Protein AF-A0A7J7QS57-F1 (afdb_monomer)

Foldseek 3Di:
DDDDDDDDPDPPDDDDDDDPPDDDDPPVCLLVVLLVVLVVDDPVPDDPVVLVVLCVVVVQDDDPPDDPVNSVVSSSVCNSVDDDDPVVVVVVVVVCCQVVCVVVVVHDDDPPPPPPDDPDDD

Solvent-accessible surface area (backbone atoms only — not comparable to full-atom values): 8255 Å² total; per-residue (Å²): 139,80,89,84,79,83,81,78,79,78,76,90,76,85,78,87,78,96,76,92,82,83,85,89,76,73,82,80,44,58,64,58,55,31,51,55,55,43,71,73,56,73,67,83,82,54,53,70,69,57,54,52,50,52,35,60,76,72,64,54,86,84,56,101,83,61,47,74,65,55,52,49,55,52,48,50,58,46,61,43,65,63,82,76,60,62,70,64,48,51,52,53,48,53,53,48,50,56,58,46,23,52,75,70,69,67,42,83,77,71,79,80,78,73,80,77,72,80,79,86,76,136

Nearest PDB structures (foldseek):
  2ld7-assembly1_A  TM=6.066E-01  e=6.546E-02  Mus musculus

Structure (mmCIF, N/CA/C/O backbone):
data_AF-A0A7J7QS57-F1
#
_entry.id   AF-A0A7J7QS57-F1
#
loop_
_atom_site.group_PDB
_atom_site.id
_atom_site.type_symbol
_atom_site.label_atom_id
_atom_site.label_alt_id
_atom_site.label_comp_id
_atom_site.label_asym_id
_atom_site.label_entity_id
_atom_site.label_seq_id
_atom_site.pdbx_PDB_ins_code
_atom_site.Cartn_x
_atom_site.Cartn_y
_atom_site.Cartn_z
_atom_site.occupancy
_atom_site.B_iso_or_equiv
_atom_site.auth_seq_id
_atom_site.auth_comp_id
_atom_site.auth_asym_id
_atom_site.auth_atom_id
_atom_site.pdbx_PDB_model_num
ATOM 1 N N . MET A 1 1 ? -22.157 -73.959 -19.906 1.00 43.28 1 MET A N 1
ATOM 2 C CA . MET A 1 1 ? -21.373 -73.399 -21.034 1.00 43.28 1 MET A CA 1
ATOM 3 C C . MET A 1 1 ? -21.862 -71.969 -21.241 1.00 43.28 1 MET A C 1
ATOM 5 O O . MET A 1 1 ? -23.062 -71.790 -21.185 1.00 43.28 1 MET A O 1
ATOM 9 N N . ALA A 1 2 ? -21.077 -70.909 -21.387 1.00 40.62 2 ALA A N 1
ATOM 10 C CA . ALA A 1 2 ? -19.673 -70.764 -21.729 1.00 40.62 2 ALA A CA 1
ATOM 11 C C . ALA A 1 2 ? -19.115 -69.478 -21.085 1.00 40.62 2 ALA A C 1
ATOM 13 O O . ALA A 1 2 ? -19.841 -68.509 -20.877 1.00 40.62 2 ALA A O 1
ATOM 14 N N . ALA A 1 3 ? -17.818 -69.490 -20.781 1.00 44.47 3 ALA A N 1
AT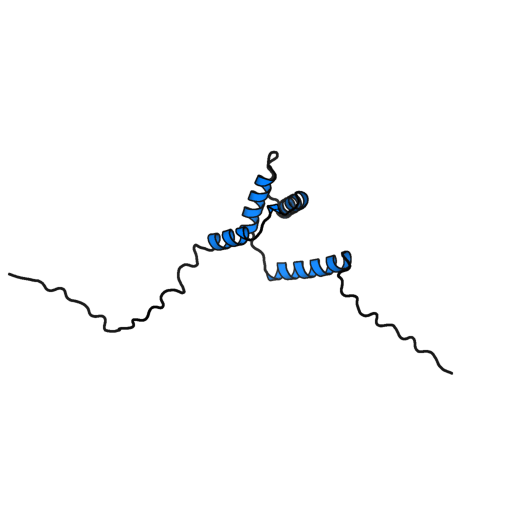OM 15 C CA . ALA A 1 3 ? -17.054 -68.325 -20.360 1.00 44.47 3 ALA A CA 1
ATOM 16 C C . ALA A 1 3 ? -16.706 -67.459 -21.581 1.00 44.47 3 ALA A C 1
ATOM 18 O O . ALA A 1 3 ? -16.214 -67.984 -22.581 1.00 44.47 3 ALA A O 1
ATOM 19 N N . ALA A 1 4 ? -16.896 -66.141 -21.490 1.00 48.62 4 ALA A N 1
ATOM 20 C CA . ALA A 1 4 ? -16.389 -65.194 -22.479 1.00 48.62 4 ALA A CA 1
ATOM 21 C C . ALA A 1 4 ? -15.249 -64.375 -21.861 1.00 48.62 4 ALA A C 1
ATOM 23 O O . ALA A 1 4 ? -15.410 -63.615 -20.911 1.00 48.62 4 ALA A O 1
ATOM 24 N N . LYS A 1 5 ? -14.067 -64.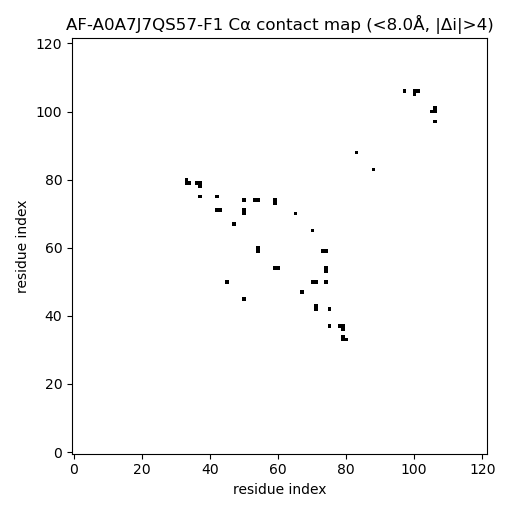642 -22.402 1.00 48.72 5 LYS A N 1
ATOM 25 C CA . LYS A 1 5 ? -12.729 -64.271 -21.958 1.00 48.72 5 LYS A CA 1
ATOM 26 C C . LYS A 1 5 ? -12.477 -62.774 -22.163 1.00 48.72 5 LYS A C 1
ATOM 28 O O . LYS A 1 5 ? -12.600 -62.270 -23.277 1.00 48.72 5 LYS A O 1
ATOM 33 N N . ALA A 1 6 ? -12.070 -62.091 -21.094 1.00 48.72 6 ALA A N 1
ATOM 34 C CA . ALA A 1 6 ? -11.592 -60.714 -21.133 1.00 48.72 6 ALA A CA 1
ATOM 35 C C . ALA A 1 6 ? -10.401 -60.593 -22.100 1.00 48.72 6 ALA A C 1
ATOM 37 O O . ALA A 1 6 ? -9.366 -61.240 -21.921 1.00 48.72 6 ALA A O 1
ATOM 38 N N . ARG A 1 7 ? -10.542 -59.770 -23.144 1.00 50.66 7 ARG A N 1
ATOM 39 C CA . ARG A 1 7 ? -9.434 -59.434 -24.045 1.00 50.66 7 ARG A CA 1
ATOM 40 C C . ARG A 1 7 ? -8.665 -58.266 -23.438 1.00 50.66 7 ARG A C 1
ATOM 42 O O . ARG A 1 7 ? -9.050 -57.111 -23.560 1.00 50.66 7 ARG A O 1
ATOM 49 N N . ARG A 1 8 ? -7.575 -58.621 -22.762 1.00 50.50 8 ARG A N 1
ATOM 50 C CA . ARG A 1 8 ? -6.488 -57.743 -22.327 1.00 50.50 8 ARG A CA 1
ATOM 51 C C . ARG A 1 8 ? -5.825 -57.146 -23.571 1.00 50.50 8 ARG A C 1
ATOM 53 O O . ARG A 1 8 ? -5.085 -57.841 -24.261 1.00 50.50 8 ARG A O 1
ATOM 60 N N . THR A 1 9 ? -6.096 -55.881 -23.872 1.00 52.41 9 THR A N 1
ATOM 61 C CA . THR A 1 9 ? -5.277 -55.110 -24.812 1.00 52.41 9 THR A CA 1
ATOM 62 C C . THR A 1 9 ? -3.978 -54.759 -24.093 1.00 52.41 9 THR A C 1
ATOM 64 O O . THR A 1 9 ? -3.941 -53.873 -23.242 1.00 52.41 9 THR A O 1
ATOM 67 N N . MET A 1 10 ? -2.925 -55.525 -24.371 1.00 43.25 10 MET A N 1
ATOM 68 C CA . MET A 1 10 ? -1.558 -55.143 -24.036 1.00 43.25 10 MET A CA 1
ATOM 69 C C . MET A 1 10 ? -1.186 -53.930 -24.887 1.00 43.25 10 MET A C 1
ATOM 71 O O . MET A 1 10 ? -1.150 -54.031 -26.110 1.00 43.25 10 MET A O 1
ATOM 75 N N . ASN A 1 11 ? -0.928 -52.799 -24.235 1.00 45.84 11 ASN A N 1
ATOM 76 C CA . ASN A 1 11 ? -0.236 -51.673 -24.846 1.00 45.84 11 ASN A CA 1
ATOM 77 C C . ASN A 1 11 ? 1.269 -52.018 -24.837 1.00 45.84 11 ASN A C 1
ATOM 79 O O . ASN A 1 11 ? 1.812 -52.222 -23.750 1.00 45.84 11 ASN A O 1
ATOM 83 N N . PRO A 1 12 ? 1.944 -52.150 -25.994 1.00 47.72 12 PRO A N 1
ATOM 84 C CA . PRO A 1 12 ? 3.304 -52.690 -26.076 1.00 47.72 12 PRO A CA 1
ATOM 85 C C . PRO A 1 12 ? 4.417 -51.641 -25.912 1.00 47.72 12 PRO A C 1
ATOM 87 O O . PRO A 1 12 ? 5.573 -51.939 -26.191 1.00 47.72 12 PRO A O 1
ATOM 90 N N . TYR A 1 13 ? 4.107 -50.436 -25.434 1.00 45.50 13 TYR A N 1
ATOM 91 C CA . TYR A 1 13 ? 5.119 -49.443 -25.073 1.00 45.50 13 TYR A CA 1
ATOM 92 C C . TYR A 1 13 ? 5.168 -49.293 -23.558 1.00 45.50 13 TYR A C 1
ATOM 94 O O . TYR A 1 13 ? 4.444 -48.500 -22.961 1.00 45.50 13 TYR A O 1
ATOM 102 N N . GLY A 1 14 ? 6.014 -50.121 -22.947 1.00 45.22 14 GLY A N 1
ATOM 103 C CA . GLY A 1 14 ? 6.489 -49.912 -21.592 1.00 45.22 14 GLY A CA 1
ATOM 104 C C . GLY A 1 14 ? 7.424 -48.708 -21.559 1.00 45.22 14 GLY A C 1
ATOM 105 O O . GLY A 1 14 ? 8.498 -48.736 -22.152 1.00 45.22 14 GLY A O 1
ATOM 106 N N . HIS A 1 15 ? 7.004 -47.673 -20.845 1.00 41.16 15 HIS A N 1
ATOM 107 C CA . HIS A 1 15 ? 7.902 -46.721 -20.212 1.00 41.16 15 HIS A CA 1
ATOM 108 C C . HIS A 1 15 ? 7.311 -46.428 -18.833 1.00 41.16 15 HIS A C 1
ATOM 110 O O . HIS A 1 15 ? 6.429 -45.588 -18.675 1.00 41.16 15 HIS A O 1
ATOM 116 N N . SER A 1 16 ? 7.705 -47.255 -17.869 1.00 48.47 16 SER A N 1
ATOM 117 C CA . SER A 1 16 ? 7.676 -46.893 -16.459 1.00 48.47 16 SER A CA 1
ATOM 118 C C . SER A 1 16 ? 8.961 -46.124 -16.207 1.00 48.47 16 SER A C 1
ATOM 120 O O . SER A 1 16 ? 10.010 -46.653 -16.552 1.00 48.47 16 SER A O 1
ATOM 122 N N . ASP A 1 17 ? 8.842 -44.889 -15.730 1.00 42.44 17 ASP A N 1
ATOM 123 C CA . ASP A 1 17 ? 9.654 -44.297 -14.661 1.00 42.44 17 ASP A CA 1
ATOM 124 C C . ASP A 1 17 ? 9.053 -42.906 -14.350 1.00 42.44 17 ASP A C 1
ATOM 126 O O . ASP A 1 17 ? 9.070 -41.977 -15.152 1.00 42.44 17 ASP A O 1
ATOM 130 N N . ASP A 1 18 ? 8.395 -42.865 -13.198 1.00 48.06 18 ASP A N 1
ATOM 131 C CA . ASP A 1 18 ? 7.893 -41.769 -12.360 1.00 48.06 18 ASP A CA 1
ATOM 132 C C . ASP A 1 18 ? 8.356 -40.309 -12.632 1.00 48.06 18 ASP A C 1
ATOM 134 O O . ASP A 1 18 ? 9.192 -39.786 -11.901 1.00 48.06 18 ASP A O 1
ATOM 138 N N . GLU A 1 19 ? 7.740 -39.569 -13.568 1.00 47.66 19 GLU A N 1
ATOM 139 C CA . GLU A 1 19 ? 7.990 -38.114 -13.745 1.00 47.66 19 GLU A CA 1
ATOM 140 C C . GLU A 1 19 ? 6.731 -37.306 -14.155 1.00 47.66 19 GLU A C 1
ATOM 142 O O . GLU A 1 19 ? 6.758 -36.396 -14.984 1.00 47.66 19 GLU A O 1
ATOM 147 N N . ASP A 1 20 ? 5.575 -37.590 -13.557 1.00 40.69 20 ASP A N 1
ATOM 148 C CA . ASP A 1 20 ? 4.341 -36.802 -13.697 1.00 40.69 20 ASP A CA 1
ATOM 149 C C . ASP A 1 20 ? 4.097 -35.891 -12.477 1.00 40.69 20 ASP A C 1
ATOM 151 O O . ASP A 1 20 ? 3.033 -35.859 -11.858 1.00 40.69 20 ASP A O 1
ATOM 155 N N . GLY A 1 21 ? 5.113 -35.086 -12.140 1.00 45.19 21 GLY A N 1
ATOM 156 C CA . GLY A 1 21 ? 5.069 -34.109 -11.045 1.00 45.19 21 GLY A CA 1
ATOM 157 C C . GLY A 1 21 ? 5.147 -32.629 -11.441 1.00 45.19 21 GLY A C 1
ATOM 158 O O . GLY A 1 21 ? 4.946 -31.774 -10.576 1.00 45.19 21 GLY A O 1
ATOM 159 N N . TYR A 1 22 ? 5.433 -32.281 -12.702 1.00 44.81 22 TYR A N 1
ATOM 160 C CA . TYR A 1 22 ? 5.954 -30.938 -13.000 1.00 44.81 22 TYR A CA 1
ATOM 161 C C . TYR A 1 22 ? 5.428 -30.276 -14.279 1.00 44.81 22 TYR A C 1
ATOM 163 O O . TYR A 1 22 ? 6.216 -29.765 -15.050 1.00 44.81 22 TYR A O 1
ATOM 171 N N . LEU A 1 23 ? 4.111 -30.230 -14.513 1.00 46.78 23 LEU A N 1
ATOM 172 C CA . LEU A 1 23 ? 3.436 -29.129 -15.240 1.00 46.78 23 LEU A CA 1
ATOM 173 C C . LEU A 1 23 ? 1.939 -29.457 -15.373 1.00 46.78 23 LEU A C 1
ATOM 175 O O . LEU A 1 23 ? 1.550 -30.284 -16.187 1.00 46.78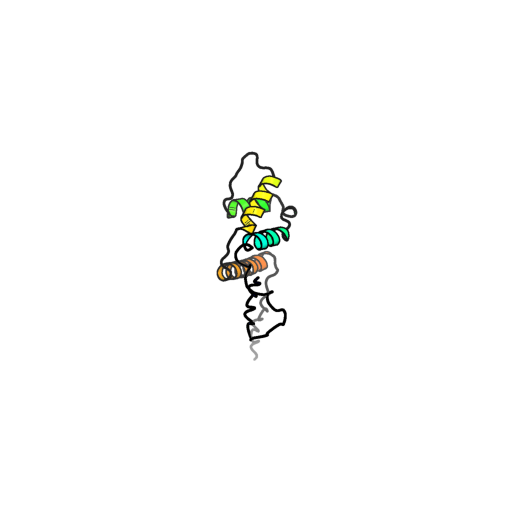 23 LEU A O 1
ATOM 179 N N . GLY A 1 24 ? 1.060 -28.813 -14.598 1.00 40.69 24 GLY A N 1
ATOM 180 C CA . GLY A 1 24 ? -0.382 -29.002 -14.846 1.00 40.69 24 GLY A CA 1
ATOM 181 C C . GLY A 1 24 ? -1.390 -28.466 -13.832 1.00 40.69 24 GLY A C 1
ATOM 182 O O . GLY 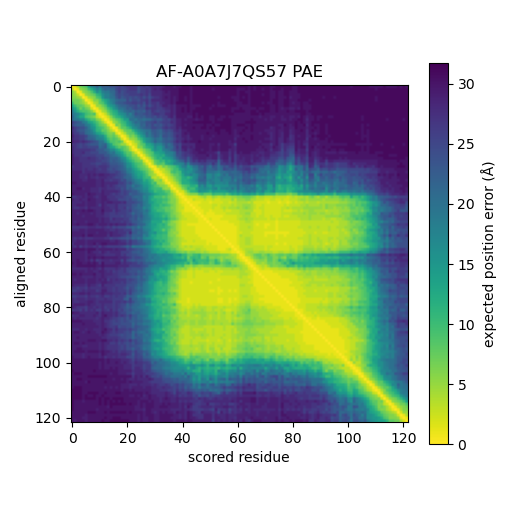A 1 24 ? -2.589 -28.616 -14.042 1.00 40.69 24 GLY A O 1
ATOM 183 N N . LYS A 1 25 ? -0.966 -27.832 -12.729 1.00 43.66 25 LYS A N 1
ATOM 184 C CA . LYS A 1 25 ? -1.891 -27.335 -11.681 1.00 43.66 25 LYS A CA 1
ATOM 185 C C . LYS A 1 25 ? -1.640 -25.876 -11.273 1.00 43.66 25 LYS A C 1
ATOM 187 O O . LYS A 1 25 ? -1.931 -25.480 -10.148 1.00 43.66 25 LYS A O 1
ATOM 192 N N . THR A 1 26 ? -1.090 -25.044 -12.158 1.00 46.25 26 THR A N 1
ATOM 193 C CA . THR A 1 26 ? -0.615 -23.691 -11.797 1.00 46.25 26 THR A CA 1
ATOM 194 C C . THR A 1 26 ? -1.603 -22.546 -12.041 1.00 46.25 26 THR A C 1
ATOM 196 O O . THR A 1 26 ? -1.306 -21.423 -11.640 1.00 46.25 26 THR A O 1
ATOM 199 N N . ALA A 1 27 ? -2.800 -22.784 -12.589 1.00 50.44 27 ALA A N 1
ATOM 200 C CA . ALA A 1 27 ? -3.741 -21.691 -12.879 1.00 50.44 27 ALA A CA 1
ATOM 201 C C . ALA A 1 27 ? -4.715 -21.340 -11.732 1.00 50.44 27 ALA A C 1
ATOM 203 O O . ALA A 1 27 ? -5.198 -20.214 -11.673 1.00 50.44 27 ALA A O 1
ATOM 204 N N . ARG A 1 28 ? -4.982 -22.246 -10.776 1.00 49.41 28 ARG A N 1
ATOM 205 C CA . ARG A 1 28 ? -5.911 -21.964 -9.650 1.00 49.41 28 ARG A CA 1
ATOM 206 C C . ARG A 1 28 ? -5.231 -21.351 -8.420 1.00 49.41 28 ARG A C 1
ATOM 208 O O . ARG A 1 28 ? -5.895 -20.799 -7.551 1.00 49.41 28 ARG A O 1
ATOM 215 N N . ASN A 1 29 ? -3.899 -21.393 -8.372 1.00 48.88 29 ASN A N 1
ATOM 216 C CA . ASN A 1 29 ? -3.105 -21.035 -7.191 1.00 48.88 29 ASN A CA 1
ATOM 217 C C . ASN A 1 29 ? -2.442 -19.652 -7.285 1.00 48.88 29 ASN A C 1
ATOM 219 O O . ASN A 1 29 ? -1.591 -19.325 -6.459 1.00 48.88 29 ASN A O 1
ATOM 223 N N . GLY A 1 30 ? -2.812 -18.826 -8.271 1.00 53.47 30 GLY A N 1
ATOM 224 C CA . GLY A 1 30 ? -2.378 -17.426 -8.321 1.00 53.47 30 GLY A CA 1
ATOM 225 C C . GLY A 1 30 ? -2.815 -16.670 -7.065 1.00 53.47 30 GLY A C 1
ATOM 226 O O . GLY A 1 30 ? -1.991 -16.054 -6.399 1.00 53.47 30 GLY A O 1
ATOM 227 N N . ALA A 1 31 ? -4.080 -16.825 -6.667 1.00 56.34 31 ALA A N 1
ATOM 228 C CA . ALA A 1 31 ? -4.599 -16.257 -5.425 1.00 56.34 31 ALA A CA 1
ATOM 229 C C . ALA A 1 31 ? -3.897 -16.839 -4.185 1.00 56.34 31 ALA A C 1
ATOM 231 O O . ALA A 1 31 ? -3.430 -16.083 -3.342 1.00 56.34 31 ALA A O 1
ATOM 232 N N . ALA A 1 32 ? -3.736 -18.165 -4.100 1.00 54.41 32 ALA A N 1
ATOM 233 C CA . ALA A 1 32 ? -3.117 -18.820 -2.943 1.00 54.41 32 ALA A CA 1
ATOM 234 C C . ALA A 1 32 ? -1.642 -18.422 -2.738 1.00 54.41 32 ALA A C 1
ATOM 236 O O . ALA A 1 32 ? -1.222 -18.171 -1.608 1.00 54.41 32 ALA A O 1
ATOM 237 N N . ARG A 1 33 ? -0.852 -18.301 -3.817 1.00 54.56 33 ARG A N 1
ATOM 238 C CA . ARG A 1 33 ? 0.539 -17.813 -3.736 1.00 54.56 33 ARG A CA 1
ATOM 239 C C . ARG A 1 33 ? 0.617 -16.332 -3.358 1.00 54.56 33 ARG A C 1
ATOM 241 O O . ARG A 1 33 ? 1.500 -15.956 -2.593 1.00 54.56 33 ARG A O 1
ATOM 248 N N . ARG A 1 34 ? -0.308 -15.497 -3.846 1.00 54.16 34 ARG A N 1
ATOM 249 C CA . ARG A 1 34 ? -0.364 -14.062 -3.509 1.00 54.16 34 ARG A CA 1
ATOM 250 C C . ARG A 1 34 ? -0.812 -13.811 -2.069 1.00 54.16 34 ARG A C 1
ATOM 252 O O . ARG A 1 34 ? -0.206 -12.984 -1.393 1.00 54.16 34 ARG A O 1
ATOM 259 N N . PHE A 1 35 ? -1.785 -14.577 -1.574 1.00 52.75 35 PHE A N 1
ATOM 260 C CA . PHE A 1 35 ? -2.166 -14.567 -0.159 1.00 52.75 35 PHE A CA 1
ATOM 261 C C . PHE A 1 35 ? -0.982 -14.947 0.738 1.00 52.75 35 PHE A C 1
ATOM 263 O O . PHE A 1 35 ? -0.718 -14.234 1.698 1.00 52.75 35 PHE A O 1
ATOM 270 N N . ASN A 1 36 ? -0.211 -15.981 0.378 1.00 51.41 36 ASN A N 1
ATOM 271 C CA . ASN A 1 36 ? 0.981 -16.389 1.134 1.00 51.41 36 ASN A CA 1
ATOM 272 C C . ASN A 1 36 ? 2.101 -15.333 1.144 1.00 51.41 36 ASN A C 1
ATOM 274 O O . ASN A 1 36 ? 2.832 -15.232 2.125 1.00 51.41 36 ASN A O 1
ATOM 278 N N . LEU A 1 37 ? 2.258 -14.528 0.086 1.00 54.03 37 LEU A N 1
ATOM 279 C CA . LEU A 1 37 ? 3.250 -13.446 0.072 1.00 54.03 37 LEU A CA 1
ATOM 280 C C . LEU A 1 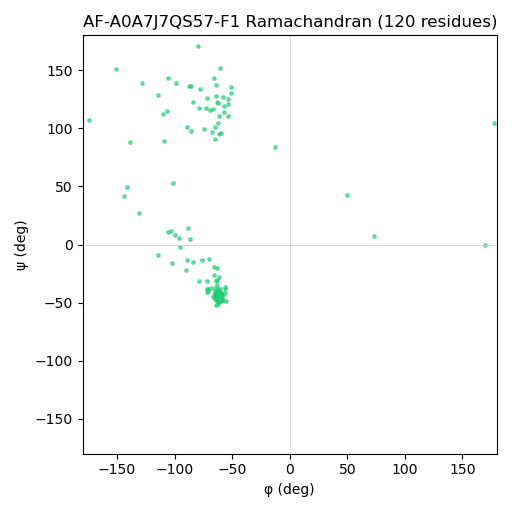37 ? 2.836 -12.283 0.986 1.00 54.03 37 LEU A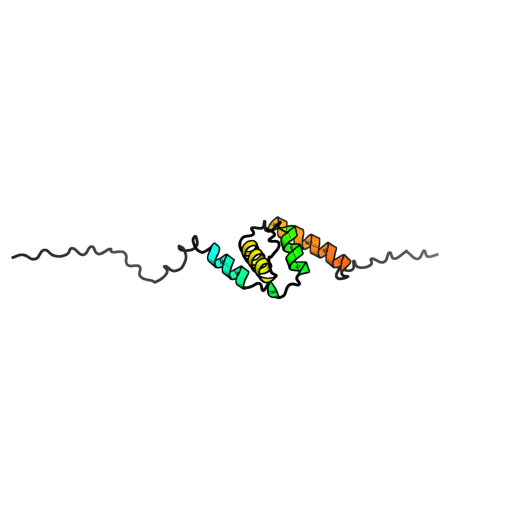 C 1
ATOM 282 O O . LEU A 1 37 ? 3.675 -11.743 1.705 1.00 54.03 37 LEU A O 1
ATOM 286 N N . ALA A 1 38 ? 1.540 -11.954 1.019 1.00 57.50 38 ALA A N 1
ATOM 287 C CA . ALA A 1 38 ? 0.986 -10.998 1.976 1.00 57.50 38 ALA A CA 1
ATOM 288 C C . ALA A 1 38 ? 1.129 -11.489 3.429 1.00 57.50 38 ALA A C 1
ATOM 290 O O . ALA A 1 38 ? 1.349 -10.675 4.319 1.00 57.50 38 ALA A O 1
ATOM 291 N N . SER A 1 39 ? 1.115 -12.807 3.664 1.00 59.16 39 SER A N 1
ATOM 292 C CA . SER A 1 39 ? 1.397 -13.406 4.978 1.00 59.16 39 SER A CA 1
ATOM 293 C C . SER A 1 39 ? 2.840 -13.206 5.458 1.00 59.16 39 SER A C 1
ATOM 295 O O . SER A 1 39 ? 3.098 -13.331 6.652 1.00 59.16 39 SER A O 1
ATOM 297 N N . ARG A 1 40 ? 3.796 -12.901 4.565 1.00 72.94 40 ARG A N 1
ATOM 298 C CA . ARG A 1 40 ? 5.204 -12.661 4.946 1.00 72.94 40 ARG A CA 1
ATOM 299 C C . ARG A 1 40 ? 5.465 -11.228 5.408 1.00 72.94 40 ARG A C 1
ATOM 301 O O . ARG A 1 40 ? 6.524 -10.969 5.975 1.00 72.94 40 ARG A O 1
ATOM 308 N N . ILE A 1 41 ? 4.543 -10.301 5.148 1.00 86.50 41 ILE A N 1
ATOM 309 C CA . ILE A 1 41 ? 4.707 -8.882 5.468 1.00 86.50 41 ILE A CA 1
ATOM 310 C C . ILE A 1 41 ? 3.816 -8.541 6.654 1.00 86.50 41 ILE A C 1
ATOM 312 O O . ILE A 1 41 ? 2.591 -8.561 6.569 1.00 86.50 41 ILE A O 1
ATOM 316 N N . ASP A 1 42 ? 4.453 -8.190 7.763 1.00 89.94 42 ASP A N 1
ATOM 317 C CA . ASP A 1 42 ? 3.756 -7.803 8.980 1.00 89.94 42 ASP A CA 1
ATOM 318 C C . ASP A 1 42 ? 3.467 -6.293 8.996 1.00 89.94 42 ASP A C 1
ATOM 320 O O . ASP A 1 42 ? 4.336 -5.470 9.296 1.00 89.94 42 ASP A O 1
ATOM 324 N N . PHE A 1 43 ? 2.224 -5.929 8.674 1.00 89.62 43 PHE A N 1
ATOM 325 C CA . PHE A 1 43 ? 1.760 -4.540 8.671 1.00 89.62 43 PHE A CA 1
ATOM 326 C C . PHE A 1 43 ? 1.494 -3.983 10.077 1.00 89.62 43 PHE A C 1
ATOM 328 O O . PHE A 1 43 ? 1.382 -2.764 10.229 1.00 89.62 43 PHE A O 1
ATOM 335 N N . THR A 1 44 ? 1.429 -4.827 11.115 1.00 91.12 44 THR A N 1
ATOM 336 C CA . THR A 1 44 ? 1.178 -4.372 12.496 1.00 91.12 44 THR A CA 1
ATOM 337 C C . THR A 1 44 ? 2.325 -3.513 13.032 1.00 91.12 44 THR A C 1
ATOM 339 O O . THR A 1 44 ? 2.096 -2.610 13.839 1.00 91.12 44 THR A O 1
ATOM 342 N N . LYS A 1 45 ? 3.535 -3.722 12.495 1.00 91.88 45 LYS A N 1
ATOM 343 C CA . LYS A 1 45 ? 4.764 -2.969 12.790 1.00 91.88 45 LYS A CA 1
ATOM 344 C C . LYS A 1 45 ? 4.766 -1.540 12.248 1.00 91.88 45 LYS A C 1
ATOM 346 O O . LYS A 1 45 ? 5.646 -0.759 12.597 1.00 91.88 45 LYS A O 1
ATOM 351 N N . LEU A 1 46 ? 3.822 -1.183 11.378 1.00 92.19 46 LEU A N 1
ATOM 352 C CA . LEU A 1 46 ? 3.747 0.160 10.813 1.00 92.19 46 LEU A CA 1
ATOM 353 C C . LEU A 1 46 ? 2.967 1.104 11.731 1.00 92.19 46 LEU A C 1
ATOM 355 O O . LEU A 1 46 ? 1.876 0.795 12.215 1.00 92.19 46 LEU A O 1
ATOM 359 N N . GLU A 1 47 ? 3.488 2.313 11.916 1.00 93.19 47 GLU A N 1
ATOM 360 C CA . GLU A 1 47 ? 2.779 3.379 12.623 1.00 93.19 47 GLU A CA 1
ATOM 361 C C . GLU A 1 47 ? 1.462 3.749 11.927 1.00 93.19 47 GLU A C 1
ATOM 363 O O . GLU A 1 47 ? 1.332 3.665 10.701 1.00 93.19 47 GLU A O 1
ATOM 368 N N . LEU A 1 48 ? 0.486 4.234 12.704 1.00 91.19 48 LEU A N 1
ATOM 369 C CA . LEU A 1 48 ? -0.832 4.617 12.186 1.00 91.19 48 LEU A CA 1
ATOM 370 C C . LEU A 1 48 ? -0.739 5.656 11.053 1.00 91.19 48 LEU A C 1
ATOM 372 O O . LEU A 1 48 ? -1.470 5.563 10.068 1.00 91.19 48 LEU A O 1
ATOM 376 N N . GLY A 1 49 ? 0.207 6.596 11.141 1.00 93.69 49 GLY A N 1
ATOM 377 C CA . GLY A 1 49 ? 0.446 7.587 10.089 1.00 93.69 49 GLY A CA 1
ATOM 378 C C . GLY A 1 49 ? 0.894 6.968 8.759 1.00 93.69 49 GLY A C 1
ATOM 379 O O . GLY A 1 49 ? 0.516 7.442 7.689 1.00 93.69 49 GLY A O 1
ATOM 380 N N . SER A 1 50 ? 1.662 5.880 8.792 1.00 94.69 50 SER A N 1
ATOM 381 C CA . SER A 1 50 ? 2.081 5.154 7.585 1.00 94.69 50 SER A CA 1
ATOM 382 C C . SER A 1 50 ? 0.922 4.381 6.956 1.00 94.69 50 SER A C 1
ATOM 384 O O . SER A 1 50 ? 0.746 4.445 5.739 1.00 94.69 50 SER A O 1
ATOM 386 N N . LEU A 1 51 ? 0.076 3.750 7.776 1.00 93.44 51 LEU A N 1
ATOM 387 C CA . LEU A 1 51 ? -1.141 3.077 7.309 1.00 93.44 51 LEU A CA 1
ATOM 388 C C . LEU A 1 51 ? -2.110 4.069 6.642 1.00 93.44 51 LEU A C 1
ATOM 390 O O . LEU A 1 51 ? -2.603 3.819 5.544 1.00 93.44 51 LEU A O 1
ATOM 394 N N . GLN A 1 52 ? -2.313 5.244 7.246 1.00 93.25 52 GLN A N 1
ATOM 395 C CA . GLN A 1 52 ? -3.155 6.303 6.676 1.00 93.25 52 GLN A CA 1
ATOM 396 C C . GLN A 1 52 ? -2.588 6.873 5.370 1.00 93.25 52 GLN A C 1
ATOM 398 O O . GLN A 1 52 ? -3.339 7.164 4.438 1.00 93.25 52 GLN A O 1
ATOM 403 N N . ARG A 1 53 ? -1.259 7.009 5.257 1.00 95.06 53 ARG A N 1
ATOM 404 C CA . ARG A 1 53 ? -0.614 7.421 3.999 1.00 95.06 53 ARG A CA 1
ATOM 405 C C . ARG A 1 53 ? -0.847 6.404 2.886 1.00 95.06 53 ARG A C 1
ATOM 407 O O . ARG A 1 53 ? -1.215 6.812 1.787 1.00 95.06 53 ARG A O 1
ATOM 414 N N . TYR A 1 54 ? -0.689 5.111 3.172 1.00 95.19 54 TYR A N 1
ATOM 415 C CA . TYR A 1 54 ? -0.982 4.049 2.206 1.00 95.19 54 TYR A CA 1
ATOM 416 C C . TYR A 1 54 ? -2.443 4.115 1.749 1.00 95.19 54 TYR A C 1
ATOM 418 O O . TYR A 1 54 ? -2.731 4.141 0.553 1.00 95.19 54 TYR A O 1
ATOM 426 N N . ARG A 1 55 ? -3.363 4.237 2.708 1.00 93.88 55 ARG A N 1
ATOM 427 C CA . ARG A 1 55 ? -4.796 4.358 2.446 1.00 93.88 55 ARG A CA 1
ATOM 428 C C . ARG A 1 55 ? -5.127 5.513 1.502 1.00 93.88 55 ARG A C 1
ATOM 430 O O . ARG A 1 55 ? -5.849 5.312 0.531 1.00 93.88 55 ARG A O 1
ATOM 437 N N . LYS A 1 56 ? -4.579 6.705 1.764 1.00 94.75 56 LYS A N 1
ATOM 438 C CA . LYS A 1 56 ? -4.779 7.897 0.925 1.00 94.75 56 LYS A CA 1
ATOM 439 C C . LYS A 1 56 ? -4.181 7.728 -0.470 1.00 94.75 56 LYS A C 1
ATOM 441 O O . LYS A 1 56 ? -4.830 8.092 -1.445 1.00 94.75 56 LYS A O 1
ATOM 446 N N . ALA A 1 57 ? -2.975 7.165 -0.570 1.00 94.44 57 ALA A N 1
ATOM 447 C CA . ALA A 1 57 ? -2.287 6.970 -1.846 1.00 94.44 57 ALA A CA 1
ATOM 448 C C . ALA A 1 57 ? -3.079 6.062 -2.801 1.00 94.44 57 ALA A C 1
ATOM 450 O O . ALA A 1 57 ? -3.194 6.367 -3.984 1.00 94.44 57 ALA A O 1
ATOM 451 N N . TYR A 1 58 ? -3.674 4.995 -2.266 1.00 93.94 58 TYR A N 1
ATOM 452 C CA . TYR A 1 58 ? -4.455 4.022 -3.033 1.00 93.94 58 TYR A CA 1
ATOM 453 C C . TYR A 1 58 ? -5.972 4.234 -2.938 1.00 93.94 58 TYR A C 1
ATOM 455 O O . TYR A 1 58 ? -6.739 3.411 -3.425 1.00 93.94 58 TYR A O 1
ATOM 463 N N . LYS A 1 59 ? -6.409 5.343 -2.323 1.00 93.62 59 LYS A N 1
ATOM 464 C CA . LYS A 1 59 ? -7.820 5.736 -2.177 1.00 93.62 59 LYS A CA 1
ATOM 465 C C . LYS A 1 59 ? -8.705 4.607 -1.628 1.00 93.62 59 LYS A C 1
ATOM 467 O 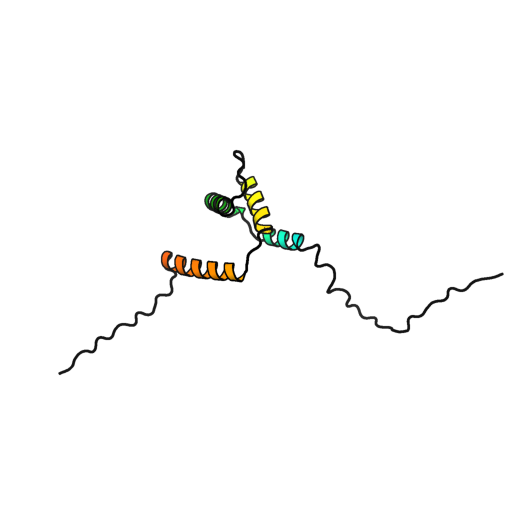O . LYS A 1 59 ? -9.812 4.385 -2.112 1.00 93.62 59 LYS A O 1
ATOM 472 N N . LEU A 1 60 ? -8.211 3.887 -0.617 1.00 91.50 60 LEU A N 1
ATOM 473 C CA . LEU A 1 60 ? -8.984 2.814 0.008 1.00 91.50 60 LEU A CA 1
ATOM 474 C C . LEU A 1 60 ? -10.221 3.399 0.723 1.00 91.50 60 LEU A C 1
ATOM 476 O O . LEU A 1 60 ? -10.109 4.474 1.334 1.00 91.50 60 LEU A O 1
ATOM 480 N N . PRO A 1 61 ? -11.366 2.686 0.701 1.00 85.81 61 PRO A N 1
ATOM 481 C CA . PRO A 1 61 ? -12.604 3.138 1.331 1.00 85.81 61 PRO A CA 1
ATOM 482 C C . PRO A 1 61 ? -12.402 3.561 2.792 1.00 85.81 61 PRO A C 1
ATOM 484 O O . PRO A 1 61 ? -11.703 2.884 3.547 1.00 85.81 61 PRO A O 1
ATOM 487 N N . GLU A 1 62 ? -12.993 4.696 3.184 1.00 80.56 62 GLU A N 1
ATOM 488 C CA . GLU A 1 62 ? -13.098 5.091 4.595 1.00 80.56 62 GLU A CA 1
ATOM 489 C C . GLU A 1 62 ? -14.350 4.480 5.196 1.00 80.56 62 GLU A C 1
ATOM 491 O O . GLU A 1 62 ? -15.420 4.594 4.601 1.00 80.56 62 GLU A O 1
ATOM 496 N N . HIS A 1 63 ? -14.239 3.942 6.406 1.00 77.50 63 HIS A N 1
ATOM 497 C CA . HIS A 1 63 ? -15.398 3.843 7.275 1.00 77.50 63 HIS A CA 1
ATOM 498 C C . HIS A 1 63 ? -15.161 4.755 8.486 1.00 77.50 63 HIS A C 1
ATOM 500 O O . HIS A 1 63 ? -14.099 4.655 9.102 1.00 77.50 63 HIS A O 1
ATOM 506 N N . PRO A 1 64 ? -16.101 5.649 8.839 1.00 73.31 64 PRO A N 1
ATOM 507 C CA . PRO A 1 64 ? -15.916 6.620 9.922 1.00 73.31 64 PRO A CA 1
ATOM 508 C C . PRO A 1 64 ? -15.725 5.966 11.299 1.00 73.31 64 PRO A C 1
ATOM 510 O O . PRO A 1 64 ? -15.162 6.581 12.197 1.00 73.31 64 PRO A O 1
ATOM 513 N N . THR A 1 65 ? -16.144 4.708 11.458 1.00 82.00 65 THR A N 1
ATOM 514 C CA . THR A 1 65 ? -15.920 3.904 12.670 1.00 82.00 65 THR A CA 1
ATOM 515 C C . THR A 1 65 ? -14.842 2.827 12.500 1.00 82.00 65 THR A C 1
ATOM 517 O O . THR A 1 65 ? -14.733 1.948 13.351 1.00 82.00 65 THR A O 1
ATOM 520 N N . ALA A 1 66 ? -14.070 2.850 11.404 1.00 80.94 66 ALA A N 1
ATOM 521 C CA . ALA A 1 66 ? -13.016 1.862 11.177 1.00 80.94 66 ALA A CA 1
ATOM 522 C C . ALA A 1 66 ? -11.928 1.968 12.248 1.00 80.94 66 ALA A C 1
ATOM 524 O O . ALA A 1 66 ? -11.335 3.028 12.469 1.00 80.94 66 ALA A O 1
ATOM 525 N N . THR A 1 67 ? -11.626 0.833 12.862 1.00 89.50 67 THR A N 1
ATOM 526 C CA . THR A 1 67 ? -10.519 0.690 13.800 1.00 89.50 67 THR A CA 1
ATOM 527 C C . THR A 1 67 ? -9.185 0.542 13.060 1.00 89.50 67 THR A C 1
ATOM 529 O O . THR A 1 67 ? -9.118 0.376 11.837 1.00 89.50 67 THR A O 1
ATOM 532 N N . ARG A 1 68 ? -8.076 0.586 13.810 1.00 88.75 68 ARG A N 1
ATOM 533 C CA . ARG A 1 68 ? -6.736 0.303 13.269 1.00 88.75 68 ARG A CA 1
ATOM 534 C C . ARG A 1 68 ? -6.673 -1.079 12.607 1.00 88.75 68 ARG A C 1
ATOM 536 O O . ARG A 1 68 ? -6.029 -1.208 11.566 1.00 88.75 68 ARG A O 1
ATOM 543 N N . ASP A 1 69 ? -7.345 -2.071 13.180 1.00 90.44 69 ASP A N 1
ATOM 544 C CA . ASP A 1 69 ? -7.350 -3.441 12.664 1.00 90.44 69 ASP A CA 1
ATOM 545 C C . ASP A 1 69 ? -8.151 -3.557 11.367 1.00 90.44 69 ASP A C 1
ATOM 547 O O . ASP A 1 69 ? -7.697 -4.208 10.424 1.00 90.44 69 ASP A O 1
ATOM 551 N N . ASP A 1 70 ? -9.271 -2.840 11.251 1.00 90.19 70 ASP A N 1
ATOM 552 C CA . ASP A 1 70 ? -10.036 -2.773 9.999 1.00 90.19 70 ASP A CA 1
ATOM 553 C C . ASP A 1 70 ? -9.194 -2.175 8.866 1.00 90.19 70 ASP A C 1
ATOM 555 O O . ASP A 1 70 ? -9.169 -2.690 7.740 1.00 90.19 70 ASP A O 1
ATOM 559 N N . LEU A 1 71 ? -8.444 -1.111 9.178 1.00 91.81 71 LEU A N 1
ATOM 560 C CA . LEU A 1 71 ? -7.514 -0.488 8.243 1.00 91.81 71 LEU A CA 1
ATOM 561 C C . LEU A 1 71 ? -6.408 -1.463 7.819 1.00 91.81 71 LEU A C 1
ATOM 563 O O . LEU A 1 71 ? -6.099 -1.559 6.630 1.00 91.81 71 LEU A O 1
ATOM 567 N N . LEU A 1 72 ? -5.834 -2.210 8.764 1.00 92.25 72 LEU A N 1
ATOM 568 C CA . LEU A 1 72 ? -4.825 -3.230 8.475 1.00 92.25 72 LEU A CA 1
ATOM 569 C C . LEU A 1 72 ? -5.376 -4.307 7.541 1.00 92.25 72 LEU A C 1
ATOM 571 O O . LEU A 1 72 ? -4.759 -4.598 6.518 1.00 92.25 72 LEU A O 1
ATOM 575 N N . GLN A 1 73 ? -6.557 -4.855 7.830 1.00 89.88 73 GLN A N 1
ATOM 576 C CA . GLN A 1 73 ? -7.170 -5.875 6.981 1.00 89.88 73 GLN A CA 1
ATOM 577 C C . GLN A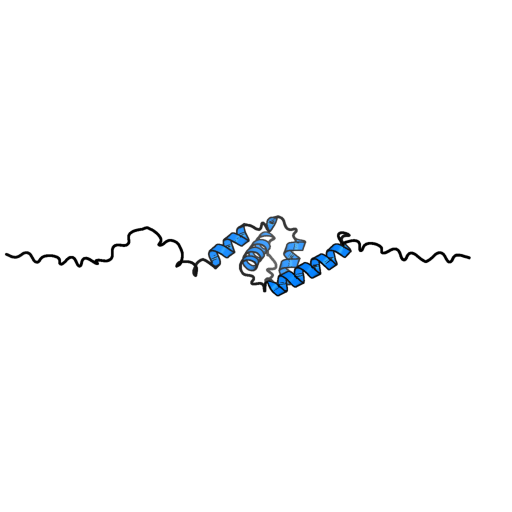 1 73 ? -7.479 -5.354 5.574 1.00 89.88 73 GLN A C 1
ATOM 579 O O . GLN A 1 73 ? -7.337 -6.087 4.592 1.00 89.88 73 GLN A O 1
ATOM 584 N N . ALA A 1 74 ? -7.924 -4.102 5.445 1.00 91.62 74 ALA A N 1
ATOM 585 C CA . ALA A 1 74 ? -8.144 -3.477 4.144 1.00 91.62 74 ALA A CA 1
ATOM 586 C C . ALA A 1 74 ? -6.828 -3.340 3.357 1.00 91.62 74 ALA A C 1
ATOM 588 O O . ALA A 1 74 ? -6.776 -3.689 2.177 1.00 91.62 74 ALA A O 1
ATOM 589 N N . ILE A 1 75 ? -5.752 -2.907 4.022 1.00 92.69 75 ILE A N 1
ATOM 590 C CA . ILE A 1 75 ? -4.422 -2.763 3.419 1.00 92.69 75 ILE A CA 1
ATOM 591 C C . ILE A 1 75 ? -3.856 -4.117 2.995 1.00 92.69 75 ILE A C 1
ATOM 593 O O . ILE A 1 75 ? -3.404 -4.233 1.862 1.00 92.69 75 ILE A O 1
ATOM 597 N N . VAL A 1 76 ? -3.918 -5.144 3.847 1.00 92.12 76 VAL A N 1
ATOM 598 C CA . VAL A 1 76 ? -3.426 -6.498 3.529 1.00 92.12 76 VAL A CA 1
ATOM 599 C C . VAL A 1 76 ? -4.133 -7.052 2.294 1.00 92.12 76 VAL A C 1
ATOM 601 O O . VAL A 1 76 ? -3.481 -7.517 1.359 1.00 92.12 76 VAL A O 1
ATOM 604 N N . ARG A 1 77 ? -5.469 -6.950 2.256 1.00 91.12 77 ARG A N 1
ATOM 605 C CA . ARG A 1 77 ? -6.279 -7.401 1.115 1.00 91.12 77 ARG A CA 1
ATOM 606 C C . ARG A 1 77 ? -5.933 -6.650 -0.164 1.00 91.12 77 ARG A C 1
ATOM 608 O O . ARG A 1 77 ? -5.796 -7.267 -1.216 1.00 91.12 77 ARG A O 1
ATOM 615 N N . HIS A 1 78 ? -5.788 -5.331 -0.080 1.00 93.44 78 HIS A N 1
ATOM 616 C CA . HIS A 1 78 ? -5.405 -4.520 -1.228 1.00 93.44 78 HIS A CA 1
ATOM 617 C C . HIS A 1 78 ? -3.993 -4.879 -1.704 1.00 93.44 78 HIS A C 1
ATOM 619 O O . HIS A 1 78 ? -3.816 -5.224 -2.866 1.00 93.44 78 HIS A O 1
ATOM 625 N N . PHE A 1 79 ? -3.006 -4.890 -0.806 1.00 92.94 79 PHE A N 1
ATOM 626 C CA . PHE A 1 79 ? -1.606 -5.174 -1.116 1.00 92.94 79 PHE A CA 1
ATOM 627 C C . PHE A 1 79 ? -1.421 -6.534 -1.797 1.00 92.94 79 PHE A C 1
ATOM 629 O O . PHE A 1 79 ? -0.688 -6.631 -2.776 1.00 92.94 79 PHE A O 1
ATOM 636 N N . ALA A 1 80 ? -2.131 -7.568 -1.335 1.00 89.44 80 ALA A N 1
ATOM 637 C CA . ALA A 1 80 ? -2.102 -8.892 -1.954 1.00 89.44 80 ALA A CA 1
ATOM 638 C C . ALA A 1 80 ? -2.594 -8.888 -3.414 1.00 89.44 80 ALA A C 1
ATOM 640 O O . ALA A 1 80 ? -2.173 -9.729 -4.208 1.00 89.44 80 ALA A O 1
ATOM 641 N N . ASN A 1 81 ? -3.476 -7.948 -3.763 1.00 89.75 81 ASN A N 1
ATOM 642 C CA . ASN A 1 81 ? -4.135 -7.871 -5.062 1.00 89.75 81 ASN A CA 1
ATOM 643 C C . ASN A 1 81 ? -3.545 -6.809 -5.996 1.00 89.75 81 ASN A C 1
ATOM 645 O O . ASN A 1 81 ? -3.763 -6.907 -7.204 1.00 89.75 81 ASN A O 1
ATOM 649 N N . VAL A 1 82 ? -2.755 -5.859 -5.488 1.00 90.00 82 VAL A N 1
ATOM 650 C CA . VAL A 1 82 ? -2.089 -4.828 -6.299 1.00 90.00 82 VAL A CA 1
ATOM 651 C C . VAL A 1 82 ? -1.203 -5.463 -7.362 1.00 90.00 82 VAL A C 1
ATOM 653 O O . VAL A 1 82 ? -0.337 -6.287 -7.064 1.00 90.00 82 VAL A O 1
ATOM 656 N N . TYR A 1 83 ? -1.422 -5.053 -8.605 1.00 90.06 83 TYR A N 1
ATOM 657 C CA . TYR A 1 83 ? -0.522 -5.320 -9.717 1.00 90.06 83 TYR A CA 1
ATOM 658 C C . TYR A 1 83 ? 0.351 -4.094 -9.946 1.00 90.06 83 TYR A C 1
ATOM 660 O O . TYR A 1 83 ? -0.122 -2.961 -9.862 1.00 90.06 83 TYR A O 1
ATOM 668 N N . VAL A 1 84 ? 1.624 -4.340 -10.214 1.00 91.19 84 VAL A N 1
ATOM 669 C CA . VAL A 1 84 ? 2.626 -3.312 -10.475 1.00 91.19 84 VAL A CA 1
ATOM 670 C C . VAL A 1 84 ? 3.343 -3.654 -11.766 1.00 91.19 84 VAL A C 1
ATOM 672 O O . VAL A 1 84 ? 3.646 -4.819 -12.015 1.00 91.19 84 VAL A O 1
ATOM 675 N N . ASP A 1 85 ? 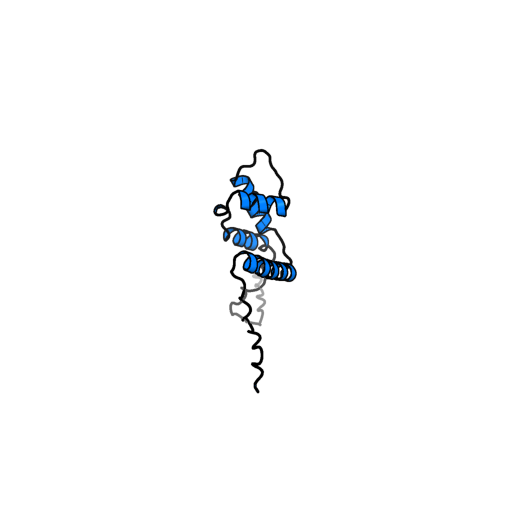3.594 -2.626 -12.568 1.00 95.19 85 ASP A N 1
ATOM 676 C CA . ASP A 1 85 ? 4.538 -2.687 -13.676 1.00 95.19 85 ASP A CA 1
ATOM 677 C C . ASP A 1 85 ? 5.951 -2.701 -13.083 1.00 95.19 85 ASP A C 1
ATOM 679 O O . ASP A 1 85 ? 6.323 -1.784 -12.344 1.00 95.19 85 ASP A O 1
ATOM 683 N N . GLU A 1 86 ? 6.697 -3.776 -13.323 1.00 93.50 86 GLU A N 1
ATOM 684 C CA . GLU A 1 86 ? 8.002 -3.994 -12.703 1.00 93.50 86 GLU A CA 1
ATOM 685 C C . GLU A 1 86 ? 9.012 -2.924 -13.123 1.00 93.50 86 GLU A C 1
ATOM 687 O O . GLU A 1 86 ? 9.636 -2.303 -12.258 1.00 93.50 86 GLU A O 1
ATOM 692 N N . ASP A 1 87 ? 9.104 -2.638 -14.421 1.00 96.50 87 ASP A N 1
ATOM 693 C CA . ASP A 1 87 ? 10.068 -1.686 -14.968 1.00 96.50 87 ASP A CA 1
ATOM 694 C C . ASP A 1 87 ? 9.793 -0.284 -14.429 1.00 96.50 87 ASP A C 1
ATOM 696 O O . ASP A 1 87 ? 10.679 0.392 -13.890 1.00 96.50 87 ASP A O 1
ATOM 700 N N . GLU A 1 88 ? 8.529 0.140 -14.493 1.00 96.12 88 GLU A N 1
ATOM 701 C CA . GLU A 1 88 ? 8.133 1.450 -13.995 1.00 96.12 88 GLU A CA 1
ATOM 702 C C . GLU A 1 88 ? 8.377 1.571 -12.480 1.00 96.12 88 GLU A C 1
ATOM 704 O O . GLU A 1 88 ? 8.850 2.604 -11.985 1.00 96.12 88 GLU A O 1
ATOM 709 N N . THR A 1 89 ? 8.095 0.502 -11.730 1.00 95.06 89 THR A N 1
ATOM 710 C CA . THR A 1 89 ? 8.256 0.461 -10.272 1.00 95.06 89 THR A CA 1
ATOM 711 C C . THR A 1 89 ? 9.723 0.542 -9.869 1.00 95.06 89 THR A C 1
ATOM 713 O O . THR A 1 89 ? 10.069 1.333 -8.985 1.00 95.06 89 THR A O 1
ATOM 716 N N . LEU A 1 90 ? 10.599 -0.219 -10.525 1.00 96.00 90 LEU A N 1
ATOM 717 C CA . LEU A 1 90 ? 12.033 -0.221 -10.239 1.00 96.00 90 LEU A CA 1
ATOM 718 C C . LEU A 1 90 ? 12.670 1.135 -10.561 1.00 96.00 90 LEU A C 1
ATOM 720 O O . LEU A 1 90 ? 13.433 1.664 -9.746 1.00 96.00 90 LEU A O 1
ATOM 724 N N . ILE A 1 91 ? 12.303 1.749 -11.691 1.00 96.56 91 ILE A N 1
ATOM 725 C CA . ILE A 1 91 ? 12.787 3.084 -12.070 1.00 96.56 91 ILE A CA 1
ATOM 726 C C . ILE A 1 91 ? 12.353 4.125 -11.031 1.00 96.56 91 ILE A C 1
ATOM 728 O O . ILE A 1 91 ? 13.184 4.892 -10.525 1.00 96.56 91 ILE A O 1
ATOM 732 N N . LYS A 1 92 ? 11.064 4.145 -10.663 1.00 94.75 92 LYS A N 1
ATOM 733 C CA . LYS A 1 92 ? 10.531 5.062 -9.641 1.00 94.75 92 LYS A CA 1
ATOM 734 C C . LYS A 1 92 ? 11.231 4.869 -8.298 1.00 94.75 92 LYS A C 1
ATOM 736 O O . LYS A 1 92 ? 11.605 5.855 -7.658 1.00 94.75 92 LYS A O 1
ATOM 741 N N . PHE A 1 93 ? 11.444 3.620 -7.889 1.00 93.94 93 PHE A N 1
ATOM 742 C CA . PHE A 1 93 ? 12.127 3.287 -6.644 1.00 93.94 93 PHE A CA 1
ATOM 743 C C . PHE A 1 93 ? 13.574 3.791 -6.633 1.00 93.94 93 PHE A C 1
ATOM 745 O O . PHE A 1 93 ? 13.951 4.532 -5.725 1.00 93.94 93 PHE A O 1
ATOM 752 N N . ALA A 1 94 ? 14.367 3.490 -7.666 1.00 94.00 94 ALA A N 1
ATOM 753 C CA . ALA A 1 94 ? 15.756 3.937 -7.760 1.00 94.00 94 ALA A CA 1
ATOM 754 C C . ALA A 1 94 ? 15.873 5.472 -7.728 1.00 94.00 94 ALA A C 1
ATOM 756 O O . ALA A 1 94 ? 16.716 6.035 -7.021 1.00 94.00 94 ALA A O 1
ATOM 757 N N . MET A 1 95 ? 14.983 6.170 -8.440 1.00 92.94 95 MET A N 1
ATOM 758 C CA . MET A 1 95 ? 14.926 7.633 -8.444 1.00 92.94 95 MET A CA 1
ATOM 759 C C . MET A 1 95 ? 14.551 8.202 -7.070 1.00 92.94 95 MET A C 1
ATOM 761 O O . MET A 1 95 ? 15.172 9.169 -6.612 1.00 92.94 95 MET A O 1
ATOM 765 N N . ALA A 1 96 ? 13.581 7.590 -6.384 1.00 90.19 96 ALA A N 1
ATOM 766 C CA . ALA A 1 96 ? 13.194 7.967 -5.028 1.00 90.19 96 ALA A CA 1
ATOM 767 C C . ALA A 1 96 ? 14.339 7.737 -4.030 1.00 90.19 96 ALA A C 1
ATOM 769 O O . ALA A 1 96 ? 14.647 8.635 -3.246 1.00 90.19 96 ALA A O 1
ATOM 770 N N . CYS A 1 97 ? 15.028 6.596 -4.098 1.00 90.19 97 CYS A N 1
ATOM 771 C CA . CYS A 1 97 ? 16.208 6.303 -3.284 1.00 90.19 97 CYS A CA 1
ATOM 772 C C . CYS A 1 97 ? 17.332 7.309 -3.526 1.00 90.19 97 CYS A C 1
ATOM 774 O O . CYS A 1 97 ? 17.915 7.804 -2.566 1.00 90.19 97 CYS A O 1
ATOM 776 N N . ARG A 1 98 ? 17.604 7.689 -4.780 1.00 87.56 98 ARG A N 1
ATOM 777 C CA . ARG A 1 98 ? 18.624 8.702 -5.092 1.00 87.56 98 ARG A CA 1
ATOM 778 C C . ARG A 1 98 ? 18.267 10.067 -4.503 1.00 87.56 98 ARG A C 1
ATOM 780 O O . ARG A 1 98 ? 19.111 10.710 -3.882 1.00 87.56 98 ARG A O 1
ATOM 787 N N . ARG A 1 99 ? 17.013 10.501 -4.662 1.00 86.31 99 ARG A N 1
ATOM 788 C CA . ARG A 1 99 ? 16.521 11.780 -4.126 1.00 86.31 99 ARG A CA 1
ATOM 789 C C . ARG A 1 99 ? 16.520 11.795 -2.598 1.00 86.31 99 ARG A C 1
ATOM 791 O O . ARG A 1 99 ? 16.938 12.775 -1.988 1.00 86.31 99 ARG A O 1
ATOM 798 N N . ASN A 1 100 ? 16.060 10.717 -1.975 1.00 82.31 100 ASN A N 1
ATOM 799 C CA . ASN A 1 100 ? 15.942 10.628 -0.524 1.00 82.31 100 ASN A CA 1
ATOM 800 C C . ASN A 1 100 ? 17.289 10.347 0.142 1.00 82.31 100 ASN A C 1
ATOM 802 O O . ASN A 1 100 ? 17.540 10.880 1.212 1.00 82.31 100 ASN A O 1
ATOM 806 N N . GLY A 1 101 ? 18.192 9.617 -0.512 1.00 76.00 101 GLY A N 1
ATOM 807 C CA . GLY A 1 101 ? 19.568 9.434 -0.058 1.00 76.00 101 GLY A CA 1
ATOM 808 C C . GLY A 1 101 ? 20.318 10.762 0.042 1.00 76.00 101 GLY A C 1
ATOM 809 O O . GLY A 1 101 ? 21.023 10.990 1.016 1.00 76.00 101 GLY A O 1
ATOM 810 N N . GLN A 1 102 ? 20.093 11.699 -0.885 1.00 65.38 102 GLN A N 1
ATOM 811 C CA . GLN A 1 102 ? 20.623 13.066 -0.766 1.00 65.38 102 GLN A CA 1
ATOM 812 C C . GLN A 1 102 ? 20.033 13.823 0.433 1.00 65.38 102 GLN A C 1
ATOM 814 O O . GLN A 1 102 ? 20.761 14.521 1.132 1.00 65.38 102 GLN A O 1
ATOM 819 N N . ARG A 1 103 ? 18.729 13.661 0.696 1.00 70.25 103 ARG A N 1
ATOM 820 C CA . ARG A 1 103 ? 18.036 14.307 1.827 1.00 70.25 103 ARG A CA 1
ATOM 821 C C . ARG A 1 103 ? 18.410 13.714 3.187 1.00 70.25 103 ARG A C 1
ATOM 823 O O . ARG A 1 103 ? 18.390 14.433 4.175 1.00 70.25 103 ARG A O 1
ATOM 830 N N . LEU A 1 104 ? 18.726 12.422 3.230 1.00 69.62 104 LEU A N 1
ATOM 831 C CA . LEU A 1 104 ? 19.090 11.671 4.435 1.00 69.62 104 LEU A CA 1
ATOM 832 C C . LEU A 1 104 ? 20.613 11.572 4.633 1.00 69.62 104 LEU A C 1
ATOM 834 O O . LEU A 1 104 ? 21.068 10.864 5.523 1.00 69.62 104 LEU A O 1
ATOM 838 N N . GLY A 1 105 ? 21.411 12.248 3.799 1.00 64.44 105 GLY A N 1
ATOM 839 C CA . GLY A 1 105 ? 22.875 12.260 3.911 1.00 64.44 105 GLY A CA 1
ATOM 840 C C . GLY A 1 105 ? 23.581 10.966 3.480 1.00 64.44 105 GLY A C 1
ATOM 841 O O . GLY A 1 105 ? 24.795 10.867 3.622 1.00 64.44 105 GLY A O 1
ATOM 842 N N . LEU A 1 106 ? 22.854 10.003 2.907 1.00 63.84 106 LEU A N 1
ATOM 843 C CA . LEU A 1 106 ? 23.365 8.737 2.357 1.00 63.84 106 LEU A CA 1
ATOM 844 C C . LEU A 1 106 ? 23.829 8.858 0.893 1.00 63.84 106 LEU A C 1
ATOM 846 O O . LEU A 1 106 ? 24.141 7.863 0.241 1.00 63.84 106 LEU A O 1
ATOM 850 N N . GLY A 1 107 ? 23.822 10.068 0.333 1.00 61.47 107 GLY A N 1
ATOM 851 C CA . GLY A 1 107 ? 24.259 10.314 -1.036 1.00 61.47 107 GLY A CA 1
ATOM 852 C C . GLY A 1 107 ? 25.745 10.006 -1.220 1.00 61.47 107 GLY A C 1
ATOM 853 O O . GLY A 1 107 ? 26.576 10.413 -0.408 1.00 61.47 107 GLY A O 1
ATOM 854 N N . VAL A 1 108 ? 26.085 9.343 -2.331 1.00 64.81 108 VAL A N 1
ATOM 855 C CA . VAL A 1 108 ? 27.471 9.184 -2.789 1.00 64.81 108 VAL A CA 1
ATOM 856 C C . VAL A 1 108 ? 28.096 10.575 -2.881 1.00 64.81 108 VAL A C 1
ATOM 858 O O . VAL A 1 108 ? 27.704 11.389 -3.724 1.00 64.81 108 VAL A O 1
ATOM 861 N N . LYS A 1 109 ? 29.046 10.877 -1.988 1.00 62.22 109 LYS A N 1
ATOM 862 C CA . LYS A 1 109 ? 29.844 12.099 -2.084 1.00 62.22 109 LYS A CA 1
ATOM 863 C C . LYS A 1 109 ? 30.594 12.010 -3.406 1.00 62.22 109 LYS A C 1
ATOM 865 O O . LYS A 1 109 ? 31.474 11.165 -3.551 1.00 62.22 109 LYS A O 1
ATOM 870 N N . LYS A 1 110 ? 30.234 12.851 -4.383 1.00 61.69 110 LYS A N 1
ATOM 871 C CA . LYS A 1 110 ? 31.061 13.014 -5.583 1.00 61.69 110 LYS A CA 1
ATOM 872 C C . LYS A 1 110 ? 32.488 13.289 -5.097 1.00 61.69 110 LYS A C 1
ATOM 874 O O . LYS A 1 110 ? 32.637 14.149 -4.219 1.00 61.69 110 LYS A O 1
ATOM 879 N N . PRO A 1 111 ? 33.512 12.580 -5.601 1.00 59.41 111 PRO A N 1
ATOM 880 C CA . PRO A 1 111 ? 34.880 12.930 -5.271 1.00 59.41 111 PRO A CA 1
ATOM 881 C C . PRO A 1 111 ? 35.045 14.406 -5.620 1.00 59.41 111 PRO A C 1
ATOM 883 O O . PRO A 1 111 ? 34.701 14.833 -6.724 1.00 59.41 111 PRO A O 1
ATOM 886 N N . ARG A 1 112 ? 35.479 15.207 -4.643 1.00 58.12 112 ARG A N 1
ATOM 887 C CA . ARG A 1 112 ? 35.889 16.584 -4.898 1.00 58.12 112 ARG A CA 1
ATOM 888 C C . ARG A 1 112 ? 37.064 16.479 -5.859 1.00 58.12 112 ARG A C 1
ATOM 890 O O . ARG A 1 112 ? 38.187 16.260 -5.421 1.00 58.12 112 ARG A O 1
ATOM 897 N N . THR A 1 113 ? 36.812 16.600 -7.158 1.00 64.31 113 THR A N 1
ATOM 898 C CA . THR A 1 113 ? 37.859 16.921 -8.119 1.00 64.31 113 THR A CA 1
ATOM 899 C C . THR A 1 113 ? 38.311 18.319 -7.735 1.00 64.31 113 THR A C 1
ATOM 901 O O . THR A 1 113 ? 37.675 19.313 -8.086 1.00 64.31 113 THR A O 1
ATOM 904 N N . GLY A 1 114 ? 39.318 18.391 -6.866 1.00 58.78 114 GLY A N 1
ATOM 905 C CA . GLY A 1 114 ? 39.959 19.644 -6.530 1.00 58.78 114 GLY A CA 1
ATOM 906 C C . GLY A 1 114 ? 40.469 20.227 -7.833 1.00 58.78 114 GLY A C 1
ATOM 907 O O . GLY A 1 114 ? 41.326 19.626 -8.474 1.00 58.78 114 GLY A O 1
ATOM 908 N N . SER A 1 115 ? 39.913 21.361 -8.250 1.00 63.06 115 SER A N 1
ATOM 909 C CA . SER A 1 115 ? 40.520 22.178 -9.289 1.00 63.06 115 SER A CA 1
ATOM 910 C C . SER A 1 115 ? 41.902 22.573 -8.779 1.00 63.06 115 SER A C 1
ATOM 912 O O . SER A 1 115 ? 42.036 23.498 -7.977 1.00 63.06 115 SER A O 1
ATOM 914 N N . VAL A 1 116 ? 42.929 21.820 -9.176 1.00 66.56 116 VAL A N 1
ATOM 915 C CA . VAL A 1 116 ? 44.322 22.188 -8.947 1.00 66.56 116 VAL A CA 1
ATOM 916 C C . VAL A 1 116 ? 44.561 23.414 -9.814 1.00 66.56 116 VAL A C 1
ATOM 918 O O . VAL A 1 116 ? 44.756 23.319 -11.022 1.00 66.56 116 VAL A O 1
ATOM 921 N N . LYS A 1 117 ? 44.450 24.592 -9.201 1.00 66.69 117 LYS A N 1
ATOM 922 C CA . LYS A 1 117 ? 44.810 25.855 -9.838 1.00 66.69 117 LYS A CA 1
ATOM 923 C C . LYS A 1 117 ? 46.318 25.785 -10.116 1.00 66.69 117 LYS A C 1
ATOM 925 O O . LYS A 1 117 ? 47.068 25.553 -9.164 1.00 66.69 117 LYS A O 1
ATOM 930 N N . PRO A 1 118 ? 46.784 25.935 -11.367 1.00 62.62 118 PRO A N 1
ATOM 931 C CA . PRO A 1 118 ? 48.212 25.917 -11.635 1.00 62.62 118 PRO A CA 1
ATOM 932 C C . PRO A 1 118 ? 48.847 27.100 -10.901 1.00 62.62 118 PRO A C 1
ATOM 934 O O . PRO A 1 118 ? 48.452 28.252 -11.088 1.00 62.62 118 PRO A O 1
ATOM 937 N N . ARG A 1 119 ? 49.806 26.807 -10.017 1.00 58.66 119 ARG A N 1
ATOM 938 C CA . ARG A 1 119 ? 50.723 27.813 -9.477 1.00 58.66 119 ARG A CA 1
ATOM 939 C C . ARG A 1 119 ? 51.552 28.310 -10.658 1.00 58.66 119 ARG A C 1
ATOM 941 O O . ARG A 1 119 ? 52.453 27.609 -11.106 1.00 58.66 119 ARG A O 1
ATOM 948 N N . GLY A 1 120 ? 51.191 29.482 -11.179 1.00 60.16 120 GLY A N 1
ATOM 949 C CA . GLY A 1 120 ? 52.014 30.220 -12.128 1.00 60.16 120 GLY A CA 1
ATOM 950 C C . GLY A 1 120 ? 53.401 30.410 -11.528 1.00 60.16 120 GLY A C 1
ATOM 951 O O . GLY A 1 120 ? 53.534 30.919 -10.415 1.00 60.16 120 GLY A O 1
ATOM 952 N N . GLY A 1 121 ? 54.401 29.891 -12.230 1.00 63.06 121 GLY A N 1
ATOM 953 C CA . GLY A 1 121 ? 55.805 30.038 -11.902 1.00 63.06 121 GLY A CA 1
ATOM 954 C C . GLY A 1 121 ? 56.467 31.026 -12.852 1.00 63.06 121 GLY A C 1
ATOM 955 O O . GLY A 1 121 ? 56.207 30.970 -14.053 1.00 63.06 121 GLY A O 1
ATOM 956 N N . ARG A 1 122 ? 57.386 31.794 -12.256 1.00 54.22 122 ARG A N 1
ATOM 957 C CA . ARG A 1 122 ? 58.330 32.776 -12.811 1.00 54.22 122 ARG A CA 1
ATOM 958 C C . ARG A 1 122 ? 57.769 34.166 -13.069 1.00 54.22 122 ARG A C 1
ATOM 960 O O . ARG A 1 122 ? 56.934 34.324 -13.978 1.00 54.22 122 ARG A O 1
#

Mean predicted aligned error: 17.83 Å

Secondary structure (DSSP, 8-state):
---------------------SSS--SS-HHHHHHHHHTTS-GGGS-HHHHHHHHHHTTPPP-TT--HHHHHHHHHHHHHH----HHHHHHHHHHHHHHHHHHTT-S---------------

pLDDT: mean 72.19, std 19.69, range [40.62, 96.56]

Sequence (122 aa):
MAAAKARRTMNPYGHSDDEDGYLGKTARNGAARRFNLASRIDFTKLELGSLQRYRKAYKLPEHPTATRDDLLQAIVRHFANVYVDEDETLIKFAMACRRNGQRLGLGVKKPRTGSVKPRGGR

Radius of gyration: 31.25 Å; Cα contacts (8 Å, |Δi|>4): 27; chains: 1; bounding box: 80×106×40 Å